Protein AF-R7KTR5-F1 (afdb_monomer)

Nearest PDB structures (foldseek):
  2hxp-assembly1_A  TM=5.987E-01  e=2.085E-04  Homo sapiens
  3rgq-assembly1_A  TM=5.514E-01  e=1.710E-03  Mus musculus
  3rgo-assembly1_A  TM=4.766E-01  e=1.266E-03  Mus musculus
  3s4o-assembly2_B  TM=4.557E-01  e=4.668E-02  Leishmania major
  5tsr-assembly1_C  TM=4.123E-01  e=3.254E-02  Homo sapiens

Radius of gyration: 14.79 Å; Cα contacts (8 Å, |Δi|>4): 265; chains: 1; bounding box: 33×28×39 Å

Mean predicted aligned error: 4.09 Å

pLDDT: mean 93.06, std 10.73, range [35.03, 98.69]

Secondary structure (DSSP, 8-state):
---EEEE-HHHHHHHHHTT-PPSSEEEEEEE-TTSPPP--TTT-S-EEEEE------SSHHHHHHHTTT-TTHHHHHHHHHHHHHTT-EEEEE-SSSSSHHHHHHHHHHHHHHS-HHHHHH-TT----HHHHHHHHHHHHHHHHHTTPPP----

Sequence (154 aa):
MNDIIIYSRKDAEKAIRSGNFPKNTSVISFYDPQTEHIKYEDICSDVYYCPYDDIDVWSEREYEKYSSTFDFADDLAQFIYDAYNSGRDIVCQCDYGQSRSAGCAAAIAEHFYKSGIEIFADFSRCPNKLIYHKVIDALNDFSHNNKIPDQRRV

Foldseek 3Di:
DAAEAFDAPVRQVVCVVVVNHDPQAAEEWEEALVDDTDDCVVPDPHYHYHNDDLDADDDPVSLVVCLVVRPCLLVVLVSLVVSVVSSGHYYQYYNQSAELSLLLSLLSCCQQPVCSVVSCPDPSHDYGVSNNVSNNVSNVVVCVVVVPPRPPDD

Solvent-accessible surface area (backbone atoms only — not comparable to full-atom values): 8463 Å² total; per-residue (Å²): 135,61,53,78,41,68,24,20,45,68,52,47,53,49,26,52,79,66,74,61,52,79,75,68,45,30,37,39,42,42,31,46,73,92,53,91,67,90,82,42,77,100,74,43,96,44,68,48,78,40,75,48,68,94,65,65,49,92,46,70,71,49,39,68,72,49,57,74,76,61,75,60,31,58,63,50,30,52,52,53,47,55,29,52,77,68,68,21,26,39,36,21,25,16,69,77,30,19,33,60,13,32,7,41,43,22,18,54,32,32,71,80,66,70,48,20,63,61,50,64,68,34,87,87,36,56,44,17,48,45,44,18,52,46,39,36,51,27,40,50,51,50,32,61,75,67,64,50,76,75,79,89,75,128

Structure (mmCIF, N/CA/C/O backbone):
data_AF-R7KTR5-F1
#
_entry.id   AF-R7KTR5-F1
#
loop_
_atom_site.group_PDB
_atom_site.id
_atom_site.type_symbol
_atom_site.label_atom_id
_atom_site.label_alt_id
_atom_site.label_comp_id
_atom_site.label_asym_id
_atom_site.label_entity_id
_atom_site.label_seq_id
_atom_site.pdbx_PDB_ins_code
_atom_site.Cartn_x
_atom_site.Cartn_y
_atom_site.Cartn_z
_atom_site.occupancy
_atom_site.B_iso_or_equiv
_atom_site.auth_seq_id
_atom_site.auth_comp_id
_atom_site.auth_asym_id
_atom_site.auth_atom_id
_atom_site.pdbx_PDB_model_num
ATOM 1 N N . MET A 1 1 ? -16.126 9.498 0.831 1.00 58.91 1 MET A N 1
ATOM 2 C CA . MET A 1 1 ? -14.756 9.619 0.308 1.00 58.91 1 MET A CA 1
ATOM 3 C C . MET A 1 1 ? -13.893 8.901 1.314 1.00 58.91 1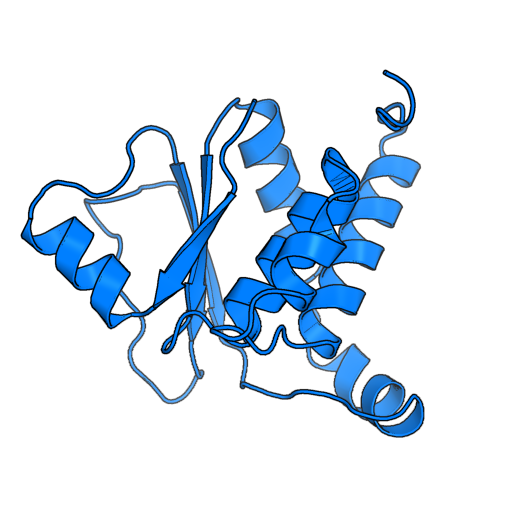 MET A C 1
ATOM 5 O O . MET A 1 1 ? -14.053 9.194 2.491 1.00 58.91 1 MET A O 1
ATOM 9 N N . ASN A 1 2 ? -13.151 7.889 0.882 1.00 80.88 2 ASN A N 1
ATOM 10 C CA . ASN A 1 2 ? -12.296 7.092 1.757 1.00 80.88 2 ASN A CA 1
ATOM 11 C C . ASN A 1 2 ? -10.954 7.814 1.868 1.00 80.88 2 ASN A C 1
ATOM 13 O O . ASN A 1 2 ? -10.370 8.138 0.826 1.00 80.88 2 ASN A O 1
ATOM 17 N N . ASP A 1 3 ? -10.472 8.052 3.083 1.00 91.31 3 ASP A N 1
ATOM 18 C CA . ASP A 1 3 ? -9.173 8.687 3.277 1.00 91.31 3 ASP A CA 1
ATOM 19 C C . ASP A 1 3 ? -8.043 7.684 3.009 1.00 91.31 3 ASP A C 1
ATOM 21 O O . ASP A 1 3 ? -8.112 6.513 3.392 1.00 91.31 3 ASP A O 1
ATOM 25 N N . ILE A 1 4 ? -6.979 8.150 2.348 1.00 96.81 4 ILE A N 1
ATOM 26 C CA . ILE A 1 4 ? -5.742 7.387 2.144 1.00 96.81 4 ILE A CA 1
ATOM 27 C C . ILE A 1 4 ? -4.686 7.967 3.078 1.00 96.81 4 ILE A C 1
ATOM 29 O O . ILE A 1 4 ? -4.223 9.095 2.901 1.00 96.81 4 ILE A O 1
ATOM 33 N N . ILE A 1 5 ? -4.303 7.192 4.088 1.00 97.44 5 ILE A N 1
ATOM 34 C CA . ILE A 1 5 ? -3.418 7.630 5.167 1.00 97.44 5 ILE A CA 1
ATOM 35 C C . ILE A 1 5 ? -2.073 6.929 5.010 1.00 97.44 5 ILE A C 1
ATOM 37 O O . ILE A 1 5 ? -2.012 5.710 4.889 1.00 97.44 5 ILE A O 1
ATOM 41 N N . ILE A 1 6 ? -0.978 7.685 5.052 1.00 98.38 6 ILE A N 1
ATOM 42 C CA . ILE A 1 6 ? 0.374 7.120 5.025 1.00 98.38 6 ILE A CA 1
ATOM 43 C C . ILE A 1 6 ? 0.964 7.181 6.430 1.00 98.38 6 ILE A C 1
ATOM 45 O O . ILE A 1 6 ? 1.064 8.261 7.013 1.00 98.38 6 ILE A O 1
ATOM 49 N N . TYR A 1 7 ? 1.397 6.034 6.952 1.00 97.94 7 TYR A N 1
ATOM 50 C CA . TYR A 1 7 ? 2.093 5.946 8.232 1.00 97.94 7 TYR A CA 1
ATOM 51 C C . TYR A 1 7 ? 3.514 5.404 8.101 1.00 97.94 7 TYR A C 1
ATOM 53 O O . TYR A 1 7 ? 3.793 4.447 7.374 1.00 97.94 7 TYR A O 1
ATOM 61 N N . SER A 1 8 ? 4.411 6.015 8.875 1.00 97.81 8 SER A N 1
ATOM 62 C CA . SER A 1 8 ? 5.640 5.368 9.320 1.00 97.81 8 SER A CA 1
ATOM 63 C C . SER A 1 8 ? 5.332 4.384 10.450 1.00 97.81 8 SER A C 1
ATOM 65 O O . SER A 1 8 ? 4.286 4.480 11.102 1.00 97.81 8 SER A O 1
ATOM 67 N N . ARG A 1 9 ? 6.266 3.479 10.761 1.00 97.12 9 ARG A N 1
ATOM 68 C CA . ARG A 1 9 ? 6.148 2.606 11.935 1.00 97.12 9 ARG A CA 1
ATOM 69 C C . ARG A 1 9 ? 5.990 3.430 13.204 1.00 97.12 9 ARG A C 1
ATOM 71 O O . ARG A 1 9 ? 5.100 3.179 14.012 1.00 97.12 9 ARG A O 1
ATOM 78 N N . LYS A 1 10 ? 6.810 4.472 13.336 1.00 97.38 10 LYS A N 1
ATOM 79 C CA . LYS A 1 10 ? 6.783 5.382 14.481 1.00 97.38 10 LYS A CA 1
ATOM 80 C C . LYS A 1 10 ? 5.424 6.070 14.639 1.00 97.38 10 LYS A C 1
ATOM 82 O O . LYS A 1 10 ? 4.941 6.190 15.766 1.00 97.38 10 LYS A O 1
ATOM 87 N N . ASP A 1 11 ? 4.818 6.519 13.541 1.00 97.62 11 ASP A N 1
ATOM 88 C CA . ASP A 1 11 ? 3.528 7.214 13.570 1.00 97.62 11 ASP A CA 1
ATOM 89 C C . ASP A 1 11 ? 2.375 6.256 13.857 1.00 97.62 11 ASP A C 1
ATOM 91 O O . ASP A 1 11 ? 1.540 6.569 14.706 1.00 97.62 11 ASP A O 1
ATOM 95 N N . ALA A 1 12 ? 2.376 5.068 13.245 1.00 97.38 12 ALA A N 1
ATOM 96 C CA . ALA A 1 12 ? 1.399 4.022 13.532 1.00 97.38 12 ALA A CA 1
ATOM 97 C C . ALA A 1 12 ? 1.445 3.613 15.011 1.00 97.38 12 ALA A C 1
ATOM 99 O O . ALA A 1 12 ? 0.432 3.680 15.704 1.00 97.38 12 ALA A O 1
ATOM 100 N N . GLU A 1 13 ? 2.624 3.286 15.545 1.00 96.94 13 GLU A N 1
ATOM 101 C CA . GLU A 1 13 ? 2.773 2.938 16.960 1.00 96.94 13 GLU A CA 1
ATOM 102 C C . GLU A 1 13 ? 2.369 4.084 17.892 1.00 96.94 13 GLU A C 1
ATOM 104 O O . GLU A 1 13 ? 1.794 3.860 18.958 1.00 96.94 13 GLU A O 1
ATOM 109 N N . LYS A 1 14 ? 2.688 5.331 17.528 1.00 97.38 14 LYS A N 1
ATOM 110 C CA . LYS A 1 14 ? 2.264 6.500 18.300 1.00 97.38 14 LYS A CA 1
ATOM 111 C C . LYS A 1 14 ? 0.742 6.613 18.300 1.00 97.38 14 LYS A C 1
ATOM 113 O O . LYS A 1 14 ? 0.176 6.819 19.373 1.00 97.38 14 LYS A O 1
ATOM 118 N N . ALA A 1 15 ? 0.090 6.467 17.150 1.00 96.44 15 ALA A N 1
ATOM 119 C CA . ALA A 1 15 ? -1.364 6.508 17.040 1.00 96.44 15 ALA A CA 1
ATOM 120 C C . ALA A 1 15 ? -2.019 5.397 17.876 1.00 96.44 15 ALA A C 1
ATOM 122 O O . ALA A 1 15 ? -2.926 5.689 18.656 1.00 96.44 15 ALA A O 1
ATOM 123 N N . ILE A 1 16 ? -1.484 4.172 17.813 1.00 95.44 16 ILE A N 1
ATOM 124 C CA . ILE A 1 16 ? -1.920 3.019 18.617 1.00 95.44 16 ILE A CA 1
ATOM 125 C C . ILE A 1 16 ? -1.779 3.306 20.115 1.00 95.44 16 ILE A C 1
ATOM 127 O O . ILE A 1 16 ? -2.769 3.278 20.843 1.00 95.44 16 ILE A O 1
ATOM 131 N N . ARG A 1 17 ? -0.572 3.659 20.582 1.00 95.81 17 ARG A N 1
ATOM 132 C CA . ARG A 1 17 ? -0.307 3.949 22.006 1.00 95.81 17 ARG A CA 1
ATOM 133 C C . ARG A 1 17 ? -1.162 5.092 22.550 1.00 95.81 17 ARG A C 1
ATOM 135 O O . ARG A 1 17 ? -1.470 5.111 23.736 1.00 95.81 17 ARG A O 1
ATOM 142 N N . SER A 1 18 ? -1.523 6.047 21.697 1.00 95.69 18 SER A N 1
ATOM 143 C CA . SER A 1 18 ? -2.336 7.205 22.079 1.00 95.69 18 SER A CA 1
ATOM 144 C C . SER A 1 18 ? -3.844 6.936 22.008 1.00 95.69 18 SER A C 1
ATOM 146 O O . SER A 1 18 ? -4.614 7.840 22.314 1.00 95.69 18 SER A O 1
ATOM 148 N N . GLY A 1 19 ? -4.279 5.746 21.570 1.00 93.88 19 GLY A N 1
ATOM 149 C CA . GLY A 1 19 ? -5.696 5.437 21.339 1.00 93.88 19 GLY A CA 1
ATOM 150 C C . GLY A 1 19 ? -6.329 6.229 20.187 1.00 93.88 19 GLY A C 1
ATOM 151 O O . GLY A 1 19 ? -7.550 6.322 20.107 1.00 93.88 19 GLY A O 1
ATOM 152 N N . ASN A 1 20 ? -5.504 6.802 19.305 1.00 94.69 20 ASN A N 1
ATOM 153 C CA . ASN A 1 20 ? -5.909 7.683 18.205 1.00 94.69 20 ASN A CA 1
ATOM 154 C C . ASN A 1 20 ? -5.731 7.021 16.833 1.00 94.69 20 ASN A C 1
ATOM 156 O O . ASN A 1 20 ? -5.679 7.716 15.819 1.00 94.69 20 ASN A O 1
ATOM 160 N N . PHE A 1 21 ? -5.573 5.696 16.790 1.00 95.19 21 PHE A N 1
ATOM 161 C CA . PHE A 1 21 ? -5.535 4.984 15.520 1.00 95.19 21 PHE A CA 1
ATOM 162 C C . PHE A 1 21 ? -6.882 5.159 14.789 1.00 95.19 21 PHE A C 1
ATOM 164 O O . PHE A 1 21 ? -7.926 5.087 15.450 1.00 95.19 21 PHE A O 1
ATOM 171 N N . PRO A 1 22 ? -6.881 5.424 13.467 1.00 93.44 22 PRO A N 1
ATOM 172 C CA . PRO A 1 22 ? -8.104 5.609 12.694 1.00 93.44 22 PRO A CA 1
ATOM 173 C C . PRO A 1 22 ? -9.101 4.461 12.894 1.00 93.44 22 PRO A C 1
ATOM 175 O O . PRO A 1 22 ? -8.734 3.285 12.927 1.00 93.44 22 PRO A O 1
ATOM 178 N N . LYS A 1 23 ? -10.375 4.818 13.075 1.00 91.50 23 LYS A N 1
ATOM 179 C CA . LYS A 1 23 ? -11.480 3.855 13.169 1.00 91.50 23 LYS A CA 1
ATOM 180 C C . LYS A 1 23 ? -12.031 3.595 11.774 1.00 91.50 23 LYS A C 1
ATOM 182 O O . LYS A 1 23 ? -11.963 4.471 10.927 1.00 91.50 23 LYS A O 1
ATOM 187 N N . ASN A 1 24 ? -12.678 2.444 11.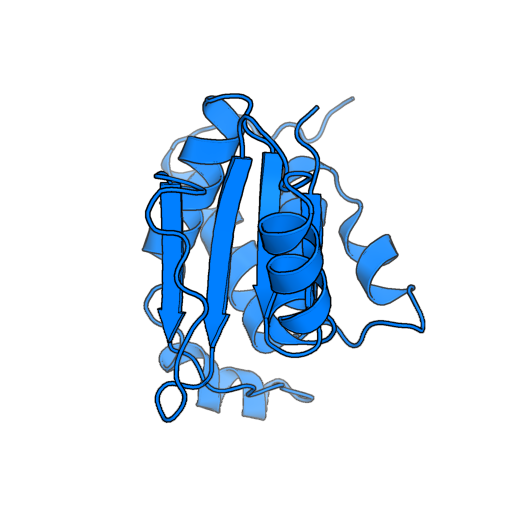583 1.00 93.62 24 ASN A N 1
ATOM 188 C CA . ASN A 1 24 ? -13.265 2.065 10.292 1.00 93.62 24 ASN A CA 1
ATOM 189 C C . ASN A 1 24 ? -12.227 2.078 9.154 1.00 93.62 24 ASN A C 1
ATOM 191 O O . ASN A 1 24 ? -12.433 2.658 8.093 1.00 93.62 24 ASN A O 1
ATOM 195 N N . THR A 1 25 ? -11.088 1.441 9.406 1.00 95.69 25 THR A N 1
ATOM 196 C CA . THR A 1 25 ? -9.922 1.476 8.523 1.00 95.69 25 THR A CA 1
ATOM 197 C C . THR A 1 25 ? -9.494 0.065 8.152 1.00 95.69 25 THR A C 1
ATOM 199 O O . THR A 1 25 ? -9.707 -0.865 8.931 1.00 95.69 25 THR A O 1
ATOM 202 N N . SER A 1 26 ? -8.915 -0.081 6.969 1.00 98.06 26 SER A N 1
ATOM 203 C CA . SER A 1 26 ? -8.183 -1.259 6.508 1.00 98.06 26 SER A CA 1
ATOM 204 C C . SER A 1 26 ? -6.701 -0.895 6.410 1.00 98.06 26 SER A C 1
ATOM 206 O O . SER A 1 26 ? -6.355 0.211 5.988 1.00 98.06 26 SER A O 1
ATOM 208 N N . VAL A 1 27 ? -5.811 -1.785 6.840 1.00 98.50 27 VAL A N 1
ATOM 209 C CA . VAL A 1 27 ? -4.371 -1.499 6.926 1.00 98.50 27 VAL A CA 1
ATOM 210 C C . VAL A 1 27 ? -3.609 -2.342 5.916 1.00 98.50 27 VAL A C 1
ATOM 212 O O . VAL A 1 27 ? -3.762 -3.553 5.887 1.00 98.50 27 VAL A O 1
ATOM 215 N N . ILE A 1 28 ? -2.735 -1.715 5.141 1.00 98.62 28 ILE A N 1
ATOM 216 C CA . ILE A 1 28 ? -1.732 -2.374 4.305 1.00 98.62 28 ILE A CA 1
ATOM 217 C C . ILE A 1 28 ? -0.383 -2.143 4.987 1.00 98.62 28 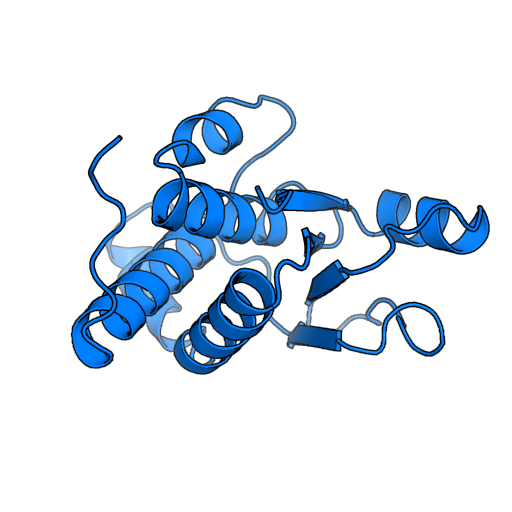ILE A C 1
ATOM 219 O O . ILE A 1 28 ? 0.117 -1.016 5.009 1.00 98.62 28 ILE A O 1
ATOM 223 N N . SER A 1 29 ? 0.187 -3.186 5.588 1.00 98.12 29 SER A N 1
ATOM 224 C CA . SER A 1 29 ? 1.400 -3.103 6.409 1.00 98.12 29 SER A CA 1
ATOM 225 C C . SER A 1 29 ? 2.591 -3.717 5.681 1.00 98.12 29 SER A C 1
ATOM 227 O O . SER A 1 29 ? 2.757 -4.934 5.646 1.00 98.12 29 SER A O 1
ATOM 229 N N . PHE A 1 30 ? 3.433 -2.865 5.099 1.00 98.19 30 PHE A N 1
ATOM 230 C CA . PHE A 1 30 ? 4.715 -3.254 4.519 1.00 98.19 30 PHE A CA 1
ATOM 231 C C . PHE A 1 30 ? 5.797 -3.347 5.592 1.00 98.19 30 PHE A C 1
ATOM 233 O O . PHE A 1 30 ? 5.956 -2.439 6.413 1.00 98.19 30 PHE A O 1
ATOM 240 N N . TYR A 1 31 ? 6.588 -4.413 5.535 1.00 96.62 31 TYR A N 1
ATOM 241 C CA . TYR A 1 31 ? 7.744 -4.618 6.402 1.00 96.62 31 TYR A CA 1
ATOM 242 C C . TYR A 1 31 ? 8.802 -5.462 5.698 1.00 96.62 31 TYR A C 1
ATOM 244 O O . TYR A 1 31 ? 8.494 -6.257 4.808 1.00 96.62 31 TYR A O 1
ATOM 252 N N . ASP A 1 32 ? 10.055 -5.301 6.120 1.00 94.75 32 ASP A N 1
ATOM 253 C CA . ASP A 1 32 ? 11.134 -6.161 5.643 1.00 94.75 32 ASP A CA 1
ATOM 254 C C . ASP A 1 32 ? 10.946 -7.570 6.230 1.00 94.75 32 ASP A C 1
ATOM 256 O O . ASP A 1 32 ? 10.844 -7.686 7.458 1.00 94.75 32 ASP A O 1
ATOM 260 N N . PRO A 1 33 ? 10.948 -8.649 5.419 1.00 92.44 33 PRO A N 1
ATOM 261 C CA . PRO A 1 33 ? 10.700 -10.021 5.882 1.00 92.44 33 PRO A CA 1
ATOM 262 C C . PRO A 1 33 ? 11.616 -10.496 7.018 1.00 92.44 33 PRO A C 1
ATOM 264 O O . PRO A 1 33 ? 11.274 -11.418 7.753 1.00 92.44 33 PRO A O 1
ATOM 267 N N . GLN A 1 34 ? 12.791 -9.877 7.159 1.00 91.00 34 GLN A N 1
ATOM 268 C CA . GLN A 1 34 ? 13.781 -10.192 8.194 1.00 91.00 34 GLN A CA 1
ATOM 269 C C . GLN A 1 34 ? 13.540 -9.450 9.519 1.00 91.00 34 GLN A C 1
ATOM 271 O O . GLN A 1 34 ? 14.282 -9.652 10.481 1.00 91.00 34 GLN A O 1
ATOM 276 N N . THR A 1 35 ? 12.535 -8.577 9.579 1.00 89.00 35 THR A N 1
ATOM 277 C CA . THR A 1 35 ? 12.249 -7.712 10.728 1.00 89.00 35 THR A CA 1
ATOM 278 C C . THR A 1 35 ? 10.884 -8.020 11.335 1.00 89.00 35 THR A C 1
ATOM 280 O O . THR A 1 35 ? 9.991 -8.555 10.678 1.00 89.00 35 THR A O 1
ATOM 283 N N . GLU A 1 36 ? 10.704 -7.675 12.611 1.00 90.88 36 GLU A N 1
ATOM 284 C CA . GLU A 1 36 ? 9.385 -7.739 13.241 1.00 90.88 36 GLU A CA 1
ATOM 285 C C . GLU A 1 36 ? 8.473 -6.655 12.650 1.00 90.88 36 GLU A C 1
ATOM 287 O O . GLU A 1 36 ? 8.871 -5.490 12.554 1.00 90.88 36 GLU A O 1
ATOM 292 N N . HIS A 1 37 ? 7.253 -7.037 12.273 1.00 92.56 37 HIS A N 1
ATOM 293 C CA . HIS A 1 37 ? 6.213 -6.133 11.785 1.00 92.56 37 HIS A CA 1
ATOM 294 C C . HIS A 1 37 ? 5.373 -5.560 12.928 1.00 92.56 37 HIS A C 1
ATOM 296 O O . HIS A 1 37 ? 5.386 -6.058 14.054 1.00 92.56 37 HIS A O 1
ATOM 302 N N . ILE A 1 38 ? 4.605 -4.511 12.630 1.00 94.62 38 ILE A N 1
ATOM 303 C CA . ILE A 1 38 ? 3.659 -3.955 13.597 1.00 94.62 38 ILE A CA 1
ATOM 304 C C . ILE A 1 38 ? 2.490 -4.914 13.768 1.00 94.62 38 ILE A C 1
ATOM 306 O O . ILE A 1 38 ? 1.804 -5.287 12.816 1.00 94.62 38 ILE A O 1
ATOM 310 N N . LYS A 1 39 ? 2.253 -5.260 15.022 1.00 93.62 39 LYS A N 1
ATOM 311 C CA . LYS A 1 39 ? 1.119 -6.051 15.464 1.00 93.62 39 LYS A CA 1
ATOM 312 C C . LYS A 1 39 ? -0.104 -5.150 15.605 1.00 93.62 39 LYS A C 1
ATOM 314 O O . LYS A 1 39 ? -0.101 -4.216 16.408 1.00 93.62 39 LYS A O 1
ATOM 319 N N . TYR A 1 40 ? -1.093 -5.378 14.747 1.00 93.88 40 TYR A N 1
ATOM 320 C CA . TYR A 1 40 ? -2.362 -4.644 14.709 1.00 93.88 40 TYR A CA 1
ATOM 321 C C . TYR A 1 40 ? -3.500 -5.423 15.383 1.00 93.88 40 TYR A C 1
ATOM 323 O O . TYR A 1 40 ? -4.644 -4.967 15.381 1.00 93.88 40 TYR A O 1
ATOM 331 N N . GLU A 1 41 ? -3.196 -6.577 15.977 1.00 87.38 41 GLU A N 1
ATOM 332 C CA . GLU A 1 41 ? -4.104 -7.371 16.795 1.00 87.38 41 GLU A CA 1
ATOM 333 C C . GLU A 1 41 ? -4.755 -6.483 17.863 1.00 87.38 41 GLU A C 1
ATOM 335 O O . GLU A 1 41 ? -4.112 -5.614 18.450 1.00 87.38 41 GLU A O 1
ATOM 340 N N . ASP A 1 42 ? -6.060 -6.656 18.063 1.00 87.38 42 ASP A N 1
ATOM 341 C CA . ASP A 1 42 ? -6.911 -5.834 18.938 1.00 87.38 42 ASP A CA 1
ATOM 342 C C . ASP A 1 42 ? -7.028 -4.336 18.564 1.00 87.38 42 ASP A C 1
ATOM 344 O O . ASP A 1 42 ? -7.827 -3.616 19.166 1.00 87.38 42 ASP A O 1
ATOM 348 N N . ILE A 1 43 ? -6.300 -3.858 17.545 1.00 92.50 43 ILE A N 1
ATOM 349 C CA . ILE A 1 43 ? -6.375 -2.483 17.021 1.00 92.50 43 ILE A CA 1
ATOM 350 C C . ILE A 1 43 ? -7.234 -2.425 15.757 1.00 92.50 43 ILE A C 1
ATOM 352 O O . ILE A 1 43 ? -8.148 -1.606 15.653 1.00 92.50 43 ILE A O 1
ATOM 356 N N . CYS A 1 44 ? -6.922 -3.277 14.781 1.00 92.31 44 CYS A N 1
ATOM 357 C CA . CYS A 1 44 ? -7.596 -3.358 13.495 1.00 92.31 44 CYS A CA 1
ATOM 358 C C . CYS A 1 44 ? -7.688 -4.824 13.076 1.00 92.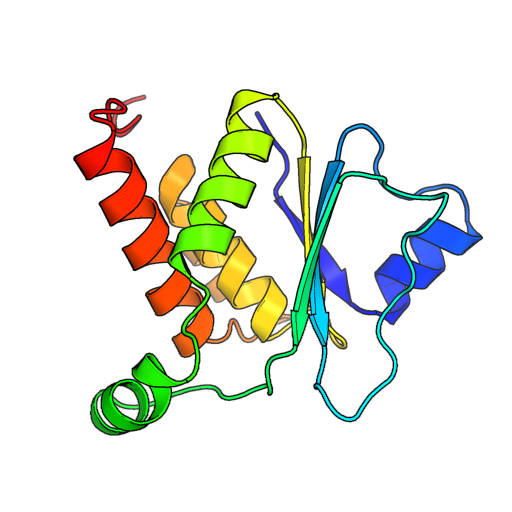31 44 CYS A C 1
ATOM 360 O O . CYS A 1 44 ? -6.674 -5.504 12.963 1.00 92.31 44 CYS A O 1
ATOM 362 N N . SER A 1 45 ? -8.900 -5.312 12.819 1.00 89.69 45 SER A N 1
ATOM 363 C CA . SER A 1 45 ? -9.120 -6.689 12.362 1.00 89.69 45 SER A CA 1
ATOM 364 C C . SER A 1 45 ? -8.937 -6.877 10.854 1.00 89.69 45 SER A C 1
ATOM 366 O O . SER A 1 45 ? -9.032 -8.001 10.377 1.00 89.69 45 SER A O 1
ATOM 368 N N . ASP A 1 46 ? -8.721 -5.793 10.106 1.00 96.19 46 ASP A N 1
ATOM 369 C CA . ASP A 1 46 ? -8.638 -5.804 8.645 1.00 96.19 46 ASP A CA 1
ATOM 370 C C . ASP A 1 46 ? -7.271 -5.290 8.200 1.00 96.19 46 ASP A C 1
ATOM 372 O O . ASP A 1 46 ? -7.042 -4.083 8.065 1.00 96.19 46 ASP A O 1
ATOM 376 N N . VAL A 1 47 ? -6.329 -6.223 8.089 1.00 97.69 47 VAL A N 1
ATOM 377 C CA . VAL A 1 47 ? -4.911 -5.938 7.874 1.00 97.69 47 VAL A CA 1
ATOM 378 C C . VAL A 1 47 ? -4.371 -6.881 6.811 1.00 97.69 47 VAL A C 1
ATOM 380 O O . VAL A 1 47 ? -4.452 -8.099 6.954 1.00 97.69 47 VAL A O 1
ATOM 383 N N . TYR A 1 48 ? -3.777 -6.308 5.774 1.00 98.00 48 TYR A N 1
ATOM 384 C CA . TYR A 1 48 ? -3.017 -7.009 4.758 1.00 98.00 48 TYR A CA 1
ATOM 385 C C . TYR A 1 48 ? -1.525 -6.803 5.022 1.00 98.00 48 TYR A C 1
ATOM 387 O O . TYR A 1 48 ? -1.004 -5.687 4.939 1.00 98.00 48 TYR A O 1
ATOM 395 N N . TYR A 1 49 ? -0.835 -7.882 5.375 1.00 97.38 49 TYR A N 1
ATOM 396 C CA . TYR A 1 49 ? 0.595 -7.878 5.659 1.00 97.38 49 TYR A CA 1
ATOM 397 C C . TYR A 1 49 ? 1.396 -8.116 4.375 1.00 97.38 49 TYR A C 1
ATOM 399 O O . TYR A 1 49 ? 1.237 -9.143 3.723 1.00 97.38 49 TYR A O 1
ATOM 407 N N . CYS A 1 50 ? 2.285 -7.180 4.044 1.00 96.81 50 CYS A N 1
ATOM 408 C CA . CYS A 1 50 ? 3.146 -7.208 2.863 1.00 96.81 50 CYS A CA 1
ATOM 409 C C . CYS A 1 50 ? 4.618 -7.431 3.278 1.00 96.81 50 CYS A C 1
ATOM 411 O O . CYS A 1 50 ? 5.349 -6.446 3.449 1.00 96.81 50 CYS A O 1
ATOM 413 N N . PRO A 1 51 ? 5.083 -8.685 3.446 1.00 95.62 51 PRO A N 1
ATOM 414 C CA . PRO A 1 51 ? 6.495 -8.986 3.678 1.00 95.62 51 PRO A CA 1
ATOM 415 C C . PRO A 1 51 ? 7.294 -8.753 2.390 1.00 95.62 51 PRO A C 1
ATOM 417 O O . PRO A 1 51 ? 7.442 -9.658 1.571 1.00 95.62 51 PRO A O 1
ATOM 420 N N . TYR A 1 52 ? 7.811 -7.543 2.192 1.00 95.81 52 TYR A N 1
ATOM 421 C CA . TYR A 1 52 ? 8.517 -7.193 0.962 1.00 95.81 52 TYR A CA 1
ATOM 422 C C . TYR A 1 52 ? 9.630 -6.187 1.208 1.00 95.81 52 TYR A C 1
ATOM 424 O O . TYR A 1 52 ? 9.396 -5.133 1.805 1.00 95.81 52 TYR A O 1
ATOM 432 N N . ASP A 1 53 ? 10.823 -6.512 0.712 1.00 94.06 53 ASP A N 1
ATOM 433 C CA . ASP A 1 53 ? 12.005 -5.658 0.804 1.00 94.06 53 ASP A CA 1
ATOM 434 C C . ASP A 1 53 ? 11.753 -4.292 0.145 1.00 94.06 53 ASP A C 1
ATOM 436 O O . ASP A 1 53 ? 11.011 -4.170 -0.833 1.00 94.06 53 ASP A O 1
ATOM 440 N N . ASP A 1 54 ? 12.391 -3.240 0.662 1.00 93.62 54 ASP A N 1
ATOM 441 C CA . ASP A 1 5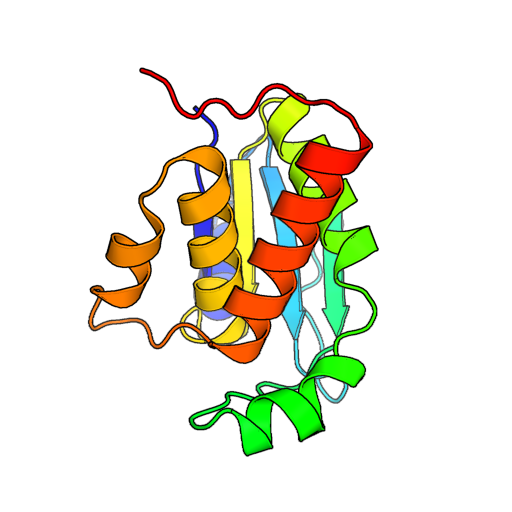4 ? 12.314 -1.891 0.085 1.00 93.62 54 ASP A CA 1
ATOM 442 C C . ASP A 1 54 ? 13.129 -1.759 -1.215 1.00 93.62 54 ASP A C 1
ATOM 444 O O . ASP A 1 54 ? 14.155 -1.081 -1.285 1.00 93.62 54 ASP A O 1
ATOM 448 N N . ILE A 1 55 ? 12.689 -2.468 -2.254 1.00 93.94 55 ILE A N 1
ATOM 449 C CA . ILE A 1 55 ? 13.304 -2.470 -3.580 1.00 93.94 55 ILE A CA 1
ATOM 450 C C . ILE A 1 55 ? 12.609 -1.408 -4.426 1.00 93.94 55 ILE A C 1
ATOM 452 O O . ILE A 1 55 ? 11.452 -1.577 -4.810 1.00 93.94 55 ILE A O 1
ATOM 456 N N . ASP A 1 56 ? 13.308 -0.314 -4.714 1.00 94.25 56 ASP A N 1
ATOM 457 C CA . ASP A 1 56 ? 12.864 0.707 -5.668 1.00 94.25 56 ASP A CA 1
ATOM 458 C C . ASP A 1 56 ? 13.572 0.541 -7.022 1.00 94.25 56 ASP A C 1
ATOM 460 O O . ASP A 1 56 ? 14.621 -0.100 -7.121 1.00 94.25 56 ASP A O 1
ATOM 464 N N . VAL A 1 57 ? 12.993 1.116 -8.075 1.00 95.31 57 VAL A N 1
ATOM 465 C CA . VAL A 1 57 ? 13.482 0.990 -9.454 1.00 95.31 57 VAL A CA 1
ATOM 466 C C . VAL A 1 57 ? 13.619 2.356 -10.121 1.00 95.31 57 VAL A C 1
ATOM 468 O O . VAL A 1 57 ? 12.784 3.247 -9.960 1.00 95.31 57 VAL A O 1
ATOM 471 N N . TRP A 1 58 ? 14.680 2.530 -10.908 1.00 93.44 58 TRP A N 1
ATOM 472 C CA . TRP A 1 58 ? 15.019 3.796 -11.572 1.00 93.44 58 TRP A CA 1
ATOM 473 C C . TRP A 1 58 ? 15.142 3.657 -13.089 1.00 93.44 58 TRP A C 1
ATOM 475 O O . TRP A 1 58 ? 15.391 4.640 -13.786 1.00 93.44 58 TRP A O 1
ATOM 485 N N . SER A 1 59 ? 14.937 2.448 -13.608 1.00 94.44 59 SER A N 1
ATOM 486 C CA . SER A 1 59 ? 14.950 2.134 -15.032 1.00 94.44 59 SER A CA 1
ATOM 487 C C . SER A 1 59 ? 13.985 0.995 -15.357 1.00 94.44 59 SER A C 1
ATOM 489 O O . SER A 1 59 ? 13.692 0.155 -14.505 1.00 94.44 59 SER A O 1
ATOM 491 N N . GLU A 1 60 ? 13.541 0.921 -16.612 1.00 92.19 60 GLU A N 1
ATOM 492 C CA . GLU A 1 60 ? 12.705 -0.183 -17.110 1.00 92.19 60 GLU A CA 1
ATOM 493 C C . GLU A 1 60 ? 13.376 -1.545 -16.898 1.00 92.19 60 GLU A C 1
ATOM 495 O O . GLU A 1 60 ? 12.741 -2.490 -16.448 1.00 92.19 60 GLU A O 1
ATOM 500 N N . ARG A 1 61 ? 14.695 -1.630 -17.112 1.00 94.69 61 ARG A N 1
ATOM 501 C CA . ARG A 1 61 ? 15.463 -2.864 -16.895 1.00 94.69 61 ARG A CA 1
ATOM 502 C C . ARG A 1 61 ? 15.404 -3.352 -15.444 1.00 94.69 61 ARG A C 1
ATOM 504 O O . ARG A 1 61 ? 15.378 -4.555 -15.196 1.00 94.69 61 ARG A O 1
ATOM 511 N N . GLU A 1 62 ? 15.451 -2.440 -14.475 1.00 95.31 62 GLU A N 1
ATOM 512 C CA . GLU A 1 62 ? 15.299 -2.802 -13.062 1.00 95.31 62 GLU A CA 1
ATOM 513 C C . GLU A 1 62 ? 13.868 -3.229 -12.756 1.00 95.31 62 GLU A C 1
ATOM 515 O O . GLU A 1 62 ? 13.672 -4.223 -12.059 1.00 95.31 62 GLU A O 1
ATOM 520 N N . TYR A 1 63 ? 12.880 -2.530 -13.320 1.00 94.12 63 TYR A N 1
ATOM 521 C CA . TYR A 1 63 ? 11.482 -2.926 -13.203 1.00 94.12 63 TYR A CA 1
ATOM 522 C C . TYR A 1 63 ? 11.258 -4.344 -13.742 1.00 94.12 63 TYR A C 1
ATOM 524 O O . TYR A 1 63 ? 10.749 -5.189 -13.017 1.00 94.12 63 TYR A O 1
ATOM 532 N N . GLU A 1 64 ? 11.726 -4.668 -14.948 1.00 91.94 64 GLU A N 1
ATOM 533 C CA . GLU A 1 64 ? 11.633 -6.021 -15.514 1.00 91.94 64 GLU A CA 1
ATOM 534 C C . GLU A 1 64 ? 12.273 -7.075 -14.602 1.00 91.94 64 GLU A C 1
ATOM 536 O O . GLU A 1 64 ? 11.705 -8.146 -14.392 1.00 91.94 64 GLU A O 1
ATOM 541 N N . LYS A 1 65 ? 13.428 -6.756 -14.006 1.00 94.38 65 LYS A N 1
ATOM 542 C CA . LYS A 1 65 ? 14.158 -7.664 -13.115 1.00 94.38 65 LYS A CA 1
ATOM 543 C C . LYS A 1 65 ? 13.401 -7.976 -11.818 1.00 94.38 65 LYS A C 1
ATOM 545 O O . LYS A 1 65 ? 13.485 -9.109 -11.349 1.00 94.38 65 LYS A O 1
ATOM 550 N N . TYR A 1 66 ? 12.734 -6.987 -11.222 1.00 93.56 66 TYR A N 1
ATOM 551 C CA . TYR A 1 66 ? 12.113 -7.113 -9.894 1.00 93.56 66 TYR A CA 1
ATOM 552 C C . TYR A 1 66 ? 10.578 -7.208 -9.930 1.00 93.56 66 TYR A C 1
ATOM 554 O O . TYR A 1 66 ? 9.955 -7.547 -8.933 1.00 93.56 66 TYR A O 1
ATOM 562 N N . SER A 1 67 ? 9.927 -6.953 -11.065 1.00 89.75 67 SER A N 1
ATOM 563 C CA . SER A 1 67 ? 8.456 -6.969 -11.181 1.00 89.75 67 SER A CA 1
ATOM 564 C C . SER A 1 67 ? 7.813 -8.307 -10.806 1.00 89.75 67 SER A C 1
ATOM 566 O O . SER A 1 67 ? 6.677 -8.329 -10.326 1.00 89.75 67 SER A O 1
ATOM 568 N N . SER A 1 68 ? 8.531 -9.412 -11.014 1.00 90.56 68 SER A N 1
ATOM 569 C CA . SER A 1 68 ? 8.074 -10.766 -10.701 1.00 90.56 68 SER A CA 1
ATOM 570 C C . SER A 1 68 ? 8.222 -11.139 -9.228 1.00 90.56 68 SER A C 1
ATOM 572 O O . SER A 1 68 ? 7.628 -12.127 -8.811 1.00 90.56 68 SER A O 1
ATOM 574 N N . THR A 1 69 ? 8.984 -10.377 -8.432 1.00 92.38 69 THR A N 1
ATOM 575 C CA . THR A 1 69 ? 9.162 -10.669 -7.000 1.00 92.38 69 THR A CA 1
ATOM 576 C C . THR A 1 69 ? 8.018 -10.134 -6.145 1.00 92.38 69 THR A C 1
ATOM 578 O O . THR A 1 69 ? 7.868 -10.562 -5.007 1.00 92.38 69 THR A O 1
ATOM 581 N N . PHE A 1 70 ? 7.211 -9.215 -6.680 1.00 93.94 70 PHE A N 1
ATOM 582 C CA . PHE A 1 70 ? 5.998 -8.701 -6.044 1.00 93.94 70 PHE A CA 1
ATOM 583 C C . PHE A 1 70 ? 4.768 -9.427 -6.616 1.00 93.94 70 PHE A C 1
ATOM 585 O O . PHE A 1 70 ? 4.058 -8.903 -7.481 1.00 93.94 70 PHE A O 1
ATOM 592 N N . ASP A 1 71 ? 4.579 -10.677 -6.200 1.00 92.25 71 ASP A N 1
ATOM 593 C CA . ASP A 1 71 ? 3.619 -11.635 -6.770 1.00 92.25 71 ASP A CA 1
ATOM 594 C C . ASP A 1 71 ? 2.217 -11.589 -6.140 1.00 92.25 71 ASP A C 1
ATOM 596 O O . ASP A 1 71 ? 1.275 -12.133 -6.705 1.00 92.25 71 ASP A O 1
ATOM 600 N N . PHE A 1 72 ? 2.047 -10.873 -5.031 1.00 93.81 72 PHE A N 1
ATOM 601 C CA . PHE A 1 72 ? 0.775 -10.731 -4.313 1.00 93.81 72 PHE A CA 1
ATOM 602 C C . PHE A 1 72 ? -0.008 -9.450 -4.673 1.00 93.81 72 PHE A C 1
ATOM 604 O O . PHE A 1 72 ? -0.905 -9.026 -3.944 1.00 93.81 72 PHE A O 1
ATOM 611 N N . ALA A 1 73 ? 0.324 -8.807 -5.799 1.00 96.38 73 ALA A N 1
ATOM 612 C CA . ALA A 1 73 ? -0.321 -7.565 -6.237 1.00 96.38 73 ALA A CA 1
ATOM 613 C C . ALA A 1 73 ? -1.836 -7.720 -6.467 1.00 96.38 73 ALA A C 1
ATOM 615 O O . ALA A 1 73 ? -2.597 -6.824 -6.107 1.00 96.38 73 ALA A O 1
ATOM 616 N N . ASP A 1 74 ? -2.266 -8.856 -7.020 1.00 96.44 74 ASP A N 1
ATOM 617 C CA . ASP A 1 74 ? -3.677 -9.127 -7.323 1.00 96.44 74 ASP A CA 1
ATOM 618 C C . ASP A 1 74 ? -4.505 -9.295 -6.039 1.00 96.44 74 ASP A C 1
ATOM 620 O O . ASP A 1 74 ? -5.579 -8.704 -5.901 1.00 96.44 74 ASP A O 1
ATOM 624 N N . ASP A 1 75 ? -3.969 -10.028 -5.059 1.00 97.50 75 ASP A N 1
ATOM 625 C CA . ASP A 1 75 ? -4.585 -10.192 -3.737 1.00 97.50 75 ASP A CA 1
ATOM 626 C C . ASP A 1 75 ? -4.674 -8.849 -2.998 1.00 97.50 75 ASP A C 1
ATOM 628 O O . ASP A 1 75 ? -5.688 -8.534 -2.369 1.00 97.50 75 ASP A O 1
ATOM 632 N N . LEU A 1 76 ? -3.628 -8.022 -3.106 1.00 98.31 76 LEU A N 1
ATOM 633 C CA . LEU A 1 76 ? -3.627 -6.672 -2.552 1.00 98.31 76 LEU A CA 1
ATOM 634 C C . LEU A 1 76 ? -4.672 -5.775 -3.239 1.00 98.31 76 LEU A C 1
ATOM 636 O O . LEU A 1 76 ? -5.349 -5.003 -2.561 1.00 98.31 76 LEU A O 1
ATOM 640 N N . ALA A 1 77 ? -4.845 -5.8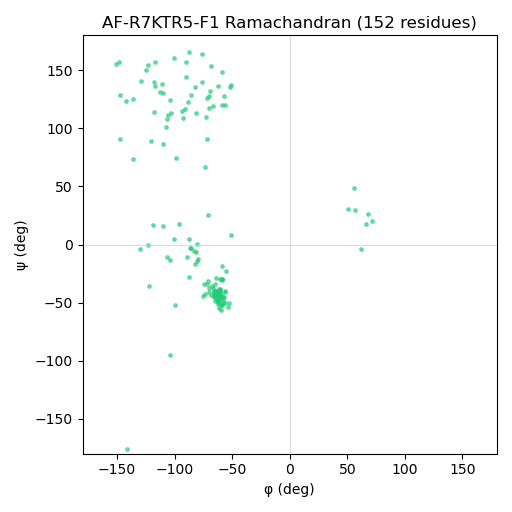81 -4.560 1.00 98.25 77 ALA A N 1
ATOM 641 C CA . ALA A 1 77 ? -5.871 -5.138 -5.288 1.00 98.25 77 ALA A CA 1
ATOM 642 C C . ALA A 1 77 ? -7.286 -5.527 -4.832 1.00 98.25 77 ALA A C 1
ATOM 644 O O . ALA A 1 77 ? -8.099 -4.641 -4.566 1.00 98.25 77 ALA A O 1
ATOM 645 N N . GLN A 1 78 ? -7.562 -6.825 -4.663 1.00 97.69 78 GLN A N 1
ATOM 646 C CA . GLN A 1 78 ? -8.827 -7.306 -4.100 1.00 97.69 78 GLN A CA 1
ATOM 647 C C . GLN A 1 78 ? -9.069 -6.721 -2.698 1.00 97.69 78 GLN A C 1
ATOM 649 O O . GLN A 1 78 ? -10.132 -6.151 -2.450 1.00 97.69 78 GLN A O 1
ATOM 654 N N . PHE A 1 79 ? -8.065 -6.767 -1.814 1.00 98.31 79 PHE A N 1
ATOM 655 C CA . PHE A 1 79 ? -8.153 -6.184 -0.470 1.00 98.31 79 PHE A CA 1
ATOM 656 C C . PHE A 1 79 ? -8.465 -4.677 -0.496 1.00 98.31 79 PHE A C 1
ATOM 658 O O . PHE A 1 79 ? -9.335 -4.201 0.236 1.00 98.31 79 PHE A O 1
ATOM 665 N N . ILE A 1 80 ? -7.790 -3.917 -1.365 1.00 98.31 80 ILE A N 1
ATOM 666 C CA . ILE A 1 80 ? -8.026 -2.476 -1.545 1.00 98.31 80 ILE A CA 1
ATOM 667 C C . ILE A 1 80 ? -9.465 -2.212 -2.003 1.00 98.31 80 ILE A C 1
ATOM 669 O O . ILE A 1 80 ? -10.118 -1.302 -1.488 1.00 98.31 80 ILE A O 1
ATOM 673 N N . TYR A 1 81 ? -9.975 -3.000 -2.950 1.00 97.19 81 TYR A N 1
ATOM 674 C CA . TYR A 1 81 ? -11.349 -2.868 -3.424 1.00 97.19 81 TYR A CA 1
ATOM 675 C C . TYR A 1 81 ? -12.378 -3.205 -2.350 1.00 97.19 81 TYR A C 1
ATOM 677 O O . TYR A 1 81 ? -13.372 -2.489 -2.225 1.00 97.19 81 TYR A O 1
ATOM 685 N N . ASP A 1 82 ? -12.148 -4.245 -1.552 1.00 95.94 82 ASP A N 1
ATOM 686 C CA . ASP A 1 82 ? -13.039 -4.609 -0.448 1.00 95.94 82 ASP A CA 1
ATOM 687 C C . ASP A 1 82 ? -13.101 -3.498 0.607 1.00 95.94 82 ASP A C 1
ATOM 689 O O . ASP A 1 82 ? -14.193 -3.123 1.052 1.00 95.94 82 ASP A O 1
ATOM 693 N N . ALA A 1 83 ? -11.954 -2.899 0.941 1.00 96.62 83 ALA A N 1
ATOM 694 C CA . ALA A 1 83 ? -11.873 -1.739 1.824 1.00 96.62 83 ALA A CA 1
ATOM 695 C C . ALA A 1 83 ? -12.625 -0.527 1.246 1.00 96.62 83 ALA A C 1
ATOM 697 O O . ALA A 1 83 ? -13.470 0.072 1.922 1.00 96.62 83 ALA A O 1
ATOM 698 N N . TYR A 1 84 ? -12.364 -0.200 -0.024 1.00 95.44 84 TYR A N 1
ATOM 699 C CA . TYR A 1 84 ? -12.987 0.922 -0.721 1.00 95.44 84 TYR A CA 1
ATOM 700 C C . TYR A 1 84 ? -14.514 0.774 -0.787 1.00 95.44 84 TYR A C 1
ATOM 702 O O . TYR A 1 84 ? -15.244 1.664 -0.343 1.00 95.44 84 TYR A O 1
ATOM 710 N N . ASN A 1 85 ? -15.001 -0.380 -1.254 1.00 93.88 85 ASN A N 1
ATOM 711 C CA . ASN A 1 85 ? -16.428 -0.692 -1.389 1.00 93.88 85 ASN A CA 1
ATOM 712 C C . ASN A 1 85 ? -17.155 -0.733 -0.038 1.00 93.88 85 ASN A C 1
ATOM 714 O O . ASN A 1 85 ? -18.344 -0.424 0.033 1.00 93.88 85 ASN A O 1
ATOM 718 N N . SER A 1 86 ? -16.443 -1.075 1.037 1.00 93.62 86 SER A N 1
ATOM 719 C CA . SER A 1 86 ? -16.968 -1.049 2.407 1.00 93.62 86 SER A CA 1
ATOM 720 C C . SER A 1 86 ? -16.961 0.351 3.035 1.00 93.62 86 SER A C 1
ATOM 722 O O . SER A 1 86 ? -17.367 0.505 4.186 1.00 93.62 86 SER A O 1
ATOM 724 N N . GLY A 1 87 ? -16.501 1.382 2.315 1.00 94.12 87 GLY A N 1
ATOM 725 C CA . GLY A 1 87 ? -16.428 2.749 2.833 1.00 94.12 87 GLY A CA 1
ATOM 726 C C . GLY A 1 87 ? -15.389 2.925 3.946 1.00 94.12 87 GLY A C 1
ATOM 727 O O . GLY A 1 87 ? -15.574 3.784 4.808 1.00 94.12 87 GLY A O 1
ATOM 728 N N . ARG A 1 88 ? -14.344 2.086 3.977 1.00 95.50 88 ARG A N 1
ATOM 729 C CA . ARG A 1 88 ? -13.270 2.129 4.981 1.00 95.50 88 ARG A CA 1
ATOM 730 C C . ARG A 1 88 ? -12.132 3.028 4.523 1.00 95.50 88 ARG A C 1
ATOM 732 O O . ARG A 1 88 ? -11.791 3.031 3.340 1.00 95.50 88 ARG A O 1
ATOM 739 N N . ASP A 1 89 ? -11.514 3.740 5.455 1.00 96.62 89 ASP A N 1
ATOM 740 C CA . ASP A 1 89 ? -10.252 4.429 5.175 1.00 96.62 89 ASP A CA 1
ATOM 741 C C . ASP A 1 89 ? -9.142 3.400 4.950 1.00 96.62 89 ASP A C 1
ATOM 743 O O . ASP A 1 89 ? -9.200 2.290 5.485 1.00 96.62 89 ASP A O 1
ATOM 747 N N . ILE A 1 90 ? -8.116 3.756 4.182 1.00 98.31 90 ILE A N 1
ATOM 748 C CA . ILE A 1 90 ? -7.007 2.852 3.873 1.00 98.31 90 ILE A CA 1
ATOM 749 C C . ILE A 1 90 ? -5.716 3.439 4.429 1.00 98.31 90 ILE A C 1
ATOM 751 O O . ILE A 1 90 ? -5.226 4.471 3.970 1.00 98.31 90 ILE A O 1
ATOM 755 N N . VAL A 1 91 ? -5.133 2.757 5.414 1.00 98.50 91 VAL A N 1
ATOM 756 C CA . VAL A 1 91 ? -3.805 3.080 5.942 1.00 98.50 91 VAL A CA 1
ATOM 757 C C . VAL A 1 91 ? -2.761 2.281 5.176 1.00 98.50 91 VAL A C 1
ATOM 759 O O . VAL A 1 91 ? -2.711 1.061 5.279 1.00 98.50 91 VAL A O 1
ATOM 762 N N . CYS A 1 92 ? -1.875 2.968 4.465 1.00 98.56 92 CYS A N 1
ATOM 763 C CA . CYS A 1 92 ? -0.642 2.400 3.939 1.00 98.56 92 CYS A CA 1
ATOM 764 C C . CYS A 1 92 ? 0.485 2.650 4.947 1.00 98.56 92 CYS A C 1
ATOM 766 O O . CYS A 1 92 ? 0.882 3.794 5.179 1.00 98.56 92 CYS A O 1
ATOM 768 N N . GLN A 1 93 ? 1.039 1.593 5.535 1.00 98.38 93 GLN A N 1
ATOM 769 C CA . GLN A 1 93 ? 2.114 1.685 6.519 1.00 98.38 93 GLN A CA 1
ATOM 770 C C . GLN A 1 93 ? 3.393 1.005 6.019 1.00 98.38 93 GLN A C 1
ATOM 772 O O . GLN A 1 93 ? 3.350 -0.078 5.452 1.00 98.38 93 GLN A O 1
ATOM 777 N N . CYS A 1 94 ? 4.541 1.657 6.220 1.00 97.69 94 CYS A N 1
ATOM 778 C CA . CYS A 1 94 ? 5.869 1.034 6.150 1.00 97.69 94 CYS A CA 1
ATOM 779 C C . CYS A 1 94 ? 6.768 1.623 7.248 1.00 97.69 94 CYS A C 1
ATOM 781 O O . CYS A 1 94 ? 6.293 2.424 8.057 1.00 97.69 94 CYS A O 1
ATOM 783 N N . ASP A 1 95 ? 8.047 1.255 7.323 1.00 96.19 95 ASP A N 1
ATOM 784 C CA . ASP A 1 95 ? 8.908 1.682 8.436 1.00 96.19 95 ASP A CA 1
ATOM 785 C C . ASP A 1 95 ? 9.062 3.202 8.545 1.00 96.19 95 ASP A C 1
ATOM 787 O O . ASP A 1 95 ? 8.895 3.762 9.631 1.00 96.19 95 ASP A O 1
ATOM 791 N N . TYR A 1 96 ? 9.287 3.881 7.420 1.00 95.94 96 TYR A N 1
ATOM 792 C CA . TYR A 1 96 ? 9.508 5.330 7.391 1.00 95.94 96 TYR A CA 1
ATOM 793 C C . TYR A 1 96 ? 8.311 6.136 6.889 1.00 95.94 96 TYR A C 1
ATOM 795 O O . TYR A 1 96 ? 8.292 7.346 7.073 1.00 95.94 96 TYR A O 1
ATOM 803 N N . GLY A 1 97 ? 7.302 5.501 6.288 1.00 96.75 97 GLY A N 1
ATOM 804 C CA . GLY A 1 97 ? 6.156 6.220 5.719 1.00 96.75 97 GLY A CA 1
ATOM 805 C C . GLY A 1 97 ? 6.489 6.994 4.438 1.00 96.75 97 GLY A C 1
ATOM 806 O O . GLY A 1 97 ? 5.790 7.941 4.098 1.00 96.75 97 GLY A O 1
ATOM 807 N N . GLN A 1 98 ? 7.583 6.635 3.759 1.00 97.12 98 GLN A N 1
ATOM 808 C CA . GLN A 1 98 ? 8.138 7.423 2.650 1.00 97.12 98 GLN A CA 1
ATOM 809 C C . GLN A 1 98 ? 8.248 6.657 1.336 1.00 97.12 98 GLN A C 1
ATOM 811 O O . GLN A 1 98 ? 8.064 7.271 0.293 1.00 97.12 98 GLN A O 1
ATOM 816 N N . SER A 1 99 ? 8.560 5.357 1.390 1.00 97.50 99 SER A N 1
ATOM 817 C CA . SER A 1 99 ? 8.885 4.535 0.217 1.00 97.50 99 SER A CA 1
ATOM 818 C C . SER A 1 99 ? 7.721 3.618 -0.178 1.00 97.50 99 SER A C 1
ATOM 820 O O . SER A 1 99 ? 6.793 4.065 -0.853 1.00 97.50 99 SER A O 1
ATOM 822 N N . ARG A 1 100 ? 7.709 2.358 0.284 1.00 98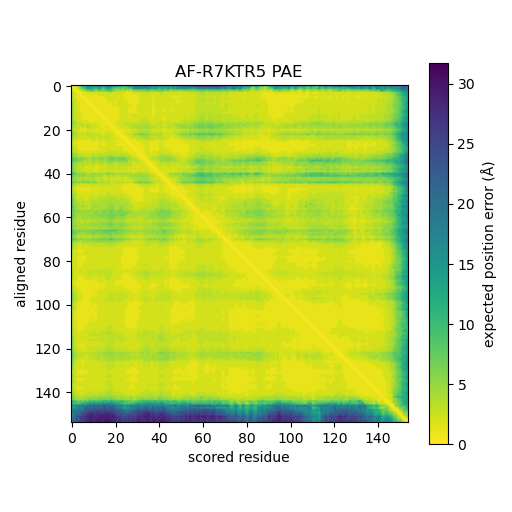.12 100 ARG A N 1
ATOM 823 C CA . ARG A 1 100 ? 6.679 1.345 -0.037 1.00 98.12 100 ARG A CA 1
ATOM 824 C C . ARG A 1 100 ? 5.245 1.812 0.230 1.00 98.12 100 ARG A C 1
ATOM 826 O O . ARG A 1 100 ? 4.398 1.735 -0.656 1.00 98.12 100 ARG A O 1
ATOM 833 N N . SER A 1 101 ? 4.975 2.350 1.421 1.00 98.25 101 SER A N 1
ATOM 834 C CA . SER A 1 101 ? 3.630 2.823 1.767 1.00 98.25 101 SER A CA 1
ATOM 835 C C . SER A 1 101 ? 3.187 4.024 0.942 1.00 98.25 101 SER A C 1
ATOM 837 O O . SER A 1 101 ? 2.025 4.089 0.557 1.00 98.25 101 SER A O 1
ATOM 839 N N . ALA A 1 102 ? 4.098 4.947 0.629 1.00 98.50 102 ALA A N 1
ATOM 840 C CA . ALA A 1 102 ? 3.787 6.086 -0.223 1.00 98.50 102 ALA A CA 1
ATOM 841 C C . ALA A 1 102 ? 3.562 5.656 -1.681 1.00 98.50 102 ALA A C 1
ATOM 843 O O . ALA A 1 102 ? 2.655 6.177 -2.318 1.00 98.50 102 ALA A O 1
ATOM 844 N N . GLY A 1 103 ? 4.324 4.679 -2.191 1.00 98.50 103 GLY A N 1
ATOM 845 C CA . GLY A 1 103 ? 4.110 4.092 -3.520 1.00 98.50 103 GLY A CA 1
ATOM 846 C C . GLY A 1 103 ? 2.736 3.429 -3.642 1.00 98.50 103 GLY A C 1
ATOM 847 O O . GLY A 1 103 ? 1.998 3.703 -4.586 1.00 98.50 103 GLY A O 1
ATOM 848 N N . CYS A 1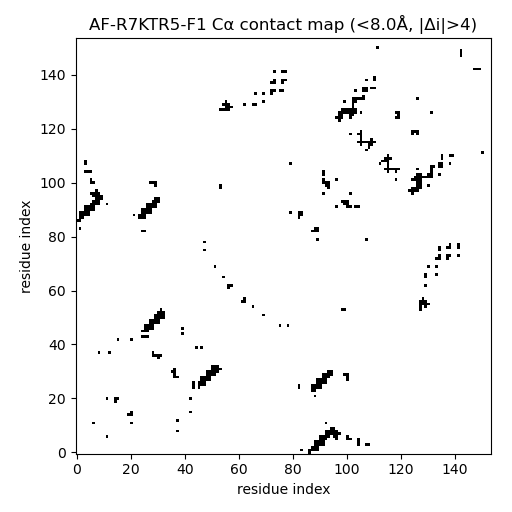 104 ? 2.352 2.631 -2.640 1.00 98.69 104 CYS A N 1
ATOM 849 C CA . CYS A 1 104 ? 1.026 2.013 -2.571 1.00 98.69 104 CYS A CA 1
ATOM 850 C C . CYS A 1 104 ? -0.090 3.069 -2.480 1.00 98.69 104 CYS A C 1
ATOM 852 O O . CYS A 1 104 ? -1.026 3.059 -3.275 1.00 98.69 104 CYS A O 1
ATOM 854 N N . ALA A 1 105 ? 0.044 4.042 -1.574 1.00 98.62 105 ALA A N 1
ATOM 855 C CA . ALA A 1 105 ? -0.925 5.123 -1.420 1.00 98.62 105 ALA A CA 1
ATOM 856 C C . ALA A 1 105 ? -1.075 5.968 -2.693 1.00 98.62 105 ALA A C 1
ATOM 858 O O . ALA A 1 105 ? -2.195 6.317 -3.060 1.00 98.62 105 ALA A O 1
ATOM 859 N N . ALA A 1 106 ? 0.026 6.262 -3.392 1.00 98.69 106 ALA A N 1
ATOM 860 C CA . ALA A 1 106 ? 0.006 6.963 -4.673 1.00 98.69 106 ALA A CA 1
ATOM 861 C C . ALA A 1 106 ? -0.757 6.175 -5.742 1.00 98.69 106 ALA A C 1
ATOM 863 O O . ALA A 1 106 ? -1.528 6.773 -6.487 1.00 98.69 106 ALA A O 1
ATOM 864 N N . ALA A 1 107 ? -0.599 4.849 -5.792 1.00 98.62 107 ALA A N 1
ATOM 865 C CA . ALA A 1 107 ? -1.334 4.000 -6.725 1.00 98.62 107 ALA A CA 1
ATOM 866 C C . ALA A 1 107 ? -2.840 3.999 -6.428 1.00 98.62 107 ALA A C 1
ATOM 868 O O . ALA A 1 107 ? -3.649 4.183 -7.333 1.00 98.62 107 ALA A O 1
ATOM 869 N N . ILE A 1 108 ? -3.226 3.870 -5.156 1.00 98.44 108 ILE A N 1
ATOM 870 C CA . ILE A 1 108 ? -4.635 3.922 -4.739 1.00 98.44 108 ILE A CA 1
ATOM 871 C C . ILE A 1 108 ? -5.234 5.300 -5.064 1.00 98.44 108 ILE A C 1
ATOM 873 O O . ILE A 1 108 ? -6.306 5.387 -5.664 1.00 98.44 108 ILE A O 1
ATOM 877 N N . ALA A 1 109 ? -4.527 6.381 -4.721 1.00 98.00 109 ALA A N 1
ATOM 878 C CA . ALA A 1 109 ? -4.965 7.750 -4.980 1.00 98.00 109 ALA A CA 1
ATOM 879 C C . ALA A 1 109 ? -5.114 8.029 -6.479 1.00 98.00 109 ALA A C 1
ATOM 881 O O . ALA A 1 109 ? -6.100 8.622 -6.912 1.00 98.00 109 ALA A O 1
ATOM 882 N N . GLU A 1 110 ? -4.177 7.555 -7.296 1.00 98.00 110 GLU A N 1
ATOM 883 C CA . GLU A 1 110 ? -4.268 7.679 -8.746 1.00 98.00 110 GLU A CA 1
ATOM 884 C C . GLU A 1 110 ? -5.436 6.870 -9.318 1.00 98.00 110 GLU A C 1
ATOM 886 O O . GLU A 1 110 ? -6.201 7.364 -10.152 1.00 98.00 110 GLU A O 1
ATOM 891 N N . HIS A 1 111 ? -5.618 5.635 -8.854 1.00 97.06 111 HIS A N 1
ATOM 892 C CA . HIS A 1 111 ? -6.668 4.761 -9.356 1.00 97.06 111 HIS A CA 1
ATOM 893 C C . HIS A 1 111 ? -8.062 5.355 -9.113 1.00 97.06 111 HIS A C 1
ATOM 895 O O . HIS A 1 111 ? -8.810 5.560 -10.073 1.00 97.06 111 HIS A O 1
ATOM 901 N N . PHE A 1 112 ? -8.378 5.693 -7.858 1.00 95.62 112 PHE A N 1
ATOM 902 C CA . PHE A 1 112 ? -9.721 6.125 -7.456 1.00 95.62 112 PHE A CA 1
ATOM 903 C C . PHE A 1 112 ? -9.966 7.629 -7.602 1.00 95.62 112 PHE A C 1
ATOM 905 O O . PHE A 1 112 ? -11.111 8.033 -7.799 1.00 95.62 112 PHE A O 1
ATOM 912 N N . TYR A 1 113 ? -8.922 8.460 -7.512 1.00 95.25 113 TYR A N 1
ATOM 913 C CA . TYR A 1 113 ? -9.070 9.917 -7.392 1.00 95.25 113 TYR A CA 1
ATOM 914 C C . TYR A 1 113 ? -8.215 10.733 -8.372 1.00 95.25 113 TYR A C 1
ATOM 916 O O . TYR A 1 113 ? -8.354 11.953 -8.404 1.00 95.25 113 TYR A O 1
ATOM 924 N N . LYS A 1 114 ? -7.355 10.096 -9.187 1.00 95.75 114 LYS A N 1
ATOM 925 C CA . LYS A 1 114 ? -6.448 10.770 -10.145 1.00 95.75 114 LYS A CA 1
ATOM 926 C C . LYS A 1 114 ? -5.522 11.803 -9.487 1.00 95.75 114 LYS A C 1
ATOM 928 O O . LYS A 1 114 ? -5.148 12.800 -10.102 1.00 95.75 114 LYS A O 1
ATOM 933 N N . SER A 1 115 ? -5.184 11.574 -8.218 1.00 96.69 115 SER A N 1
ATOM 934 C CA . SER A 1 115 ? -4.391 12.488 -7.390 1.00 96.69 115 SER A CA 1
ATOM 935 C C . SER A 1 115 ? -3.073 11.876 -6.909 1.00 96.69 115 SER A C 1
ATOM 937 O O . SER A 1 115 ? -2.432 12.413 -6.006 1.00 96.69 115 SER A O 1
ATOM 939 N N . GLY A 1 116 ? -2.606 10.777 -7.518 1.00 97.19 116 GLY A N 1
ATOM 940 C CA . GLY A 1 116 ? -1.369 10.112 -7.085 1.00 97.19 116 GLY A CA 1
ATOM 941 C C . GLY A 1 116 ? -0.139 11.018 -7.179 1.00 97.19 116 GLY A C 1
ATOM 942 O O . GLY A 1 116 ? 0.773 10.923 -6.354 1.00 97.19 116 GLY A O 1
ATOM 943 N N . ILE A 1 117 ? -0.143 11.959 -8.129 1.00 97.69 117 ILE A N 1
ATOM 944 C CA . ILE A 1 117 ? 0.930 12.944 -8.310 1.00 97.69 117 ILE A CA 1
ATOM 945 C C . ILE A 1 117 ? 1.165 13.820 -7.071 1.00 97.69 117 ILE A C 1
ATOM 947 O O . ILE A 1 117 ? 2.299 14.224 -6.828 1.00 97.69 117 ILE A O 1
ATOM 951 N N . GLU A 1 118 ? 0.142 14.075 -6.251 1.00 97.81 118 GLU A N 1
ATOM 952 C CA . GLU A 1 118 ? 0.287 14.872 -5.027 1.00 97.81 118 GLU A CA 1
ATOM 953 C C . GLU A 1 118 ? 1.203 14.179 -4.011 1.00 97.81 118 GLU A C 1
ATOM 955 O O . GLU A 1 118 ? 1.981 14.833 -3.319 1.00 97.81 118 GLU A O 1
ATOM 960 N N . ILE A 1 119 ? 1.173 12.843 -3.967 1.00 97.88 119 ILE A N 1
ATOM 961 C CA . ILE A 1 119 ? 2.030 12.039 -3.090 1.00 97.88 119 ILE A CA 1
ATOM 962 C C . ILE A 1 119 ? 3.471 12.001 -3.621 1.00 97.88 119 ILE A C 1
ATOM 964 O O . ILE A 1 119 ? 4.406 12.018 -2.824 1.00 97.88 119 ILE A O 1
ATOM 968 N N . PHE A 1 120 ? 3.663 12.006 -4.944 1.00 97.00 120 PHE A N 1
ATOM 969 C CA . PHE A 1 120 ? 4.988 12.131 -5.570 1.00 97.00 120 PHE A CA 1
ATOM 970 C C . PHE A 1 120 ? 5.602 13.528 -5.429 1.00 97.00 120 PHE A C 1
ATOM 972 O O . PHE A 1 120 ? 6.824 13.649 -5.376 1.00 97.00 120 PHE A O 1
ATOM 979 N N . ALA A 1 121 ? 4.780 14.577 -5.383 1.00 97.56 121 ALA A N 1
ATOM 980 C CA . ALA A 1 121 ? 5.235 15.957 -5.229 1.00 97.56 121 ALA A CA 1
ATOM 981 C C . ALA A 1 121 ? 5.589 16.327 -3.774 1.00 97.56 121 ALA A C 1
ATOM 983 O O . ALA A 1 121 ? 6.199 17.371 -3.533 1.00 97.56 121 ALA A O 1
ATOM 984 N N . ASP A 1 122 ? 5.214 15.494 -2.802 1.00 96.69 122 ASP A N 1
ATOM 985 C CA . ASP A 1 122 ? 5.523 15.695 -1.390 1.00 96.69 122 ASP A CA 1
ATOM 986 C C . ASP A 1 122 ? 7.010 15.429 -1.108 1.00 96.69 122 ASP A C 1
ATOM 988 O O . ASP A 1 122 ? 7.467 14.287 -1.099 1.00 96.69 122 ASP A O 1
ATOM 992 N N . PHE A 1 123 ? 7.764 16.491 -0.805 1.00 94.88 123 PHE A N 1
ATOM 993 C CA . PHE A 1 123 ? 9.195 16.425 -0.480 1.00 94.88 123 PHE A CA 1
ATOM 994 C C . PHE A 1 123 ? 9.538 15.539 0.725 1.00 94.88 123 PHE A C 1
ATOM 996 O O . PHE A 1 123 ? 10.701 15.180 0.905 1.00 94.88 123 PHE A O 1
ATOM 1003 N N . SER A 1 124 ? 8.565 15.217 1.579 1.00 94.19 124 SER A N 1
ATOM 1004 C CA . SER A 1 124 ? 8.774 14.309 2.707 1.00 94.19 124 SER A CA 1
ATOM 1005 C C . SER A 1 124 ? 8.719 12.833 2.312 1.00 94.19 124 SER A C 1
ATOM 1007 O O . SER A 1 124 ? 9.008 11.978 3.151 1.00 94.19 124 SER A O 1
ATOM 1009 N N . ARG A 1 125 ? 8.364 12.525 1.058 1.00 95.06 125 ARG A N 1
ATOM 1010 C CA . ARG A 1 125 ? 8.149 11.171 0.546 1.00 95.06 125 ARG A CA 1
ATOM 1011 C C . ARG A 1 125 ? 9.040 10.895 -0.658 1.00 95.06 125 ARG A C 1
ATOM 1013 O O . ARG A 1 125 ? 9.455 11.787 -1.387 1.00 95.06 125 ARG A O 1
ATOM 1020 N N . CYS A 1 126 ? 9.316 9.617 -0.866 1.00 95.94 126 CYS A N 1
ATOM 1021 C CA . CYS A 1 126 ? 10.003 9.112 -2.044 1.00 95.94 126 CYS A CA 1
ATOM 1022 C C . CYS A 1 126 ? 9.255 7.855 -2.500 1.00 95.94 126 CYS A C 1
ATOM 1024 O O . CYS A 1 126 ? 9.723 6.750 -2.223 1.00 95.94 126 CYS A O 1
ATOM 1026 N N . PRO A 1 127 ? 8.055 8.000 -3.098 1.00 98.06 127 PRO A N 1
ATOM 1027 C CA . PRO A 1 127 ? 7.185 6.861 -3.363 1.00 98.06 127 PRO A CA 1
ATOM 1028 C C . PRO A 1 127 ? 7.883 5.801 -4.215 1.00 98.06 127 PRO A C 1
ATOM 1030 O O . PRO A 1 127 ? 8.424 6.105 -5.278 1.00 98.06 127 PRO A O 1
ATOM 1033 N N . ASN A 1 128 ? 7.852 4.557 -3.737 1.00 98.06 128 ASN A N 1
ATOM 1034 C CA . ASN A 1 128 ? 8.500 3.432 -4.399 1.00 98.06 128 ASN A CA 1
ATOM 1035 C C . ASN A 1 128 ? 7.814 3.139 -5.741 1.00 98.06 128 ASN A C 1
ATOM 1037 O O . ASN A 1 128 ? 6.621 2.818 -5.777 1.00 98.06 128 ASN A O 1
ATOM 1041 N N . LYS A 1 129 ? 8.564 3.233 -6.842 1.00 97.62 129 LYS A N 1
ATOM 1042 C CA . LYS A 1 129 ? 8.028 3.098 -8.202 1.00 97.62 129 LYS A CA 1
ATOM 1043 C C . LYS A 1 129 ? 7.647 1.668 -8.537 1.00 97.62 129 LYS A C 1
ATOM 1045 O O . LYS A 1 129 ? 6.672 1.467 -9.255 1.00 97.62 129 LYS A O 1
ATOM 1050 N N . LEU A 1 130 ? 8.376 0.682 -8.014 1.00 97.62 130 LEU A N 1
ATOM 1051 C CA . LEU A 1 130 ? 8.040 -0.725 -8.221 1.00 97.62 130 LEU A CA 1
ATOM 1052 C C . LEU A 1 130 ? 6.671 -1.027 -7.610 1.00 97.62 130 LEU A C 1
ATOM 1054 O O . LEU A 1 130 ? 5.792 -1.530 -8.305 1.00 97.62 130 LEU A O 1
ATOM 1058 N N . ILE A 1 131 ? 6.475 -0.647 -6.345 1.00 98.06 131 ILE A N 1
ATOM 1059 C CA . ILE A 1 131 ? 5.196 -0.815 -5.647 1.00 98.06 131 ILE A CA 1
ATOM 1060 C C . ILE A 1 131 ? 4.091 -0.023 -6.342 1.00 98.06 131 ILE A C 1
ATOM 1062 O O . ILE A 1 131 ? 3.032 -0.583 -6.602 1.00 98.06 131 ILE A O 1
ATOM 1066 N N . TYR A 1 132 ? 4.336 1.246 -6.683 1.00 98.38 132 TYR A N 1
ATOM 1067 C CA . TYR A 1 132 ? 3.355 2.073 -7.384 1.00 98.38 132 TYR A CA 1
ATOM 1068 C C . TYR A 1 132 ? 2.852 1.392 -8.661 1.00 98.38 132 TYR A C 1
ATOM 1070 O O . TYR A 1 132 ? 1.649 1.195 -8.808 1.00 98.38 132 TYR A O 1
ATOM 1078 N N . HIS A 1 133 ? 3.764 0.986 -9.551 1.00 97.62 133 HIS A N 1
ATOM 1079 C CA . HIS A 1 133 ? 3.400 0.365 -10.823 1.00 97.62 133 HIS A CA 1
ATOM 1080 C C . HIS A 1 133 ? 2.716 -0.992 -10.629 1.00 97.62 133 HIS A C 1
ATOM 1082 O O . HIS A 1 133 ? 1.689 -1.258 -11.239 1.00 97.62 133 HIS A O 1
ATOM 1088 N N . LYS A 1 134 ? 3.217 -1.837 -9.723 1.00 97.88 134 LYS A N 1
ATOM 1089 C CA . LYS A 1 134 ? 2.589 -3.138 -9.459 1.00 97.88 134 LYS A CA 1
ATOM 1090 C C . LYS A 1 134 ? 1.171 -3.008 -8.907 1.00 97.88 134 LYS A C 1
ATOM 1092 O O . LYS A 1 134 ? 0.300 -3.770 -9.311 1.00 97.88 134 LYS A O 1
ATOM 1097 N N . VAL A 1 135 ? 0.938 -2.056 -8.006 1.00 98.38 135 VAL A N 1
ATOM 1098 C CA . VAL A 1 135 ? -0.381 -1.846 -7.397 1.00 98.38 135 VAL A CA 1
ATOM 1099 C C . VAL A 1 135 ? -1.340 -1.164 -8.374 1.00 98.38 135 VAL A C 1
ATOM 1101 O O . VAL A 1 135 ? -2.479 -1.603 -8.487 1.00 98.38 135 VAL A O 1
ATOM 1104 N N . ILE A 1 136 ? -0.913 -0.125 -9.106 1.00 98.00 136 ILE A N 1
ATOM 1105 C CA . ILE A 1 136 ? -1.797 0.571 -10.059 1.00 98.00 136 ILE A CA 1
ATOM 1106 C C . ILE A 1 136 ? -2.226 -0.356 -11.201 1.00 98.00 136 ILE A C 1
ATOM 1108 O O . ILE A 1 136 ? -3.396 -0.333 -11.583 1.00 98.00 136 ILE A O 1
ATOM 1112 N N . ASP A 1 137 ? -1.316 -1.195 -11.705 1.00 97.06 137 ASP A N 1
ATOM 1113 C CA . ASP A 1 137 ? -1.613 -2.157 -12.767 1.00 97.06 137 ASP A CA 1
ATOM 1114 C C . ASP A 1 137 ? -2.627 -3.197 -12.272 1.00 97.06 137 ASP A C 1
ATOM 1116 O O . ASP A 1 137 ? -3.675 -3.368 -12.893 1.00 97.06 137 ASP A O 1
ATOM 1120 N N . ALA A 1 138 ? -2.397 -3.786 -11.091 1.00 97.69 138 ALA A N 1
ATOM 1121 C CA . ALA A 1 138 ? -3.320 -4.751 -10.493 1.00 97.69 138 ALA A CA 1
ATOM 1122 C C . ALA A 1 138 ? -4.711 -4.150 -10.212 1.00 97.69 138 ALA A C 1
ATOM 1124 O O . ALA A 1 138 ? -5.729 -4.786 -10.483 1.00 97.69 138 ALA A O 1
ATOM 1125 N N . LEU A 1 139 ? -4.789 -2.904 -9.728 1.00 97.75 139 LEU A N 1
ATOM 1126 C CA . LEU A 1 139 ? -6.066 -2.209 -9.523 1.00 97.75 139 LEU A CA 1
ATOM 1127 C C . LEU A 1 139 ? -6.810 -1.965 -10.843 1.00 97.75 139 LEU A C 1
ATOM 1129 O O . LEU A 1 139 ? -8.023 -2.172 -10.922 1.00 97.75 139 LEU A O 1
ATOM 1133 N N . ASN A 1 140 ? -6.099 -1.545 -11.892 1.00 96.56 140 ASN A N 1
ATOM 1134 C CA . ASN A 1 140 ? -6.693 -1.332 -13.211 1.00 96.56 140 ASN A CA 1
ATOM 1135 C C . ASN A 1 140 ? -7.208 -2.646 -13.810 1.00 96.56 140 ASN A C 1
ATOM 1137 O O . ASN A 1 140 ? -8.344 -2.690 -14.289 1.00 96.56 140 ASN A O 1
ATOM 1141 N N . ASP A 1 141 ? -6.418 -3.714 -13.734 1.00 96.00 141 ASP A N 1
ATOM 1142 C CA . ASP A 1 141 ? -6.802 -5.039 -14.216 1.00 96.00 141 ASP A CA 1
ATOM 1143 C C . ASP A 1 141 ? -8.006 -5.582 -13.443 1.00 96.00 141 ASP A C 1
ATOM 1145 O O . ASP A 1 141 ? -8.967 -6.071 -14.045 1.00 96.00 141 ASP A O 1
ATOM 1149 N N . PHE A 1 142 ? -8.019 -5.418 -12.119 1.00 94.62 142 PHE A N 1
ATOM 1150 C CA . PHE A 1 142 ? -9.151 -5.794 -11.279 1.00 94.62 142 PHE A CA 1
ATOM 1151 C C . PHE A 1 142 ? -10.434 -5.050 -11.677 1.00 94.62 142 PHE A C 1
ATOM 1153 O O . PHE A 1 142 ? -11.483 -5.679 -11.856 1.00 94.62 142 PHE A O 1
ATOM 1160 N N . SER A 1 143 ? -10.353 -3.729 -11.870 1.00 91.88 143 SER A N 1
ATOM 1161 C CA . SER A 1 143 ? -11.462 -2.882 -12.332 1.00 91.88 143 SER A CA 1
ATOM 1162 C C . SER A 1 143 ? -12.031 -3.368 -13.665 1.00 91.88 143 SER A C 1
ATOM 1164 O O . SER A 1 143 ? -13.240 -3.589 -13.813 1.00 91.88 143 SER A O 1
ATOM 1166 N N . HIS A 1 144 ? -11.135 -3.591 -14.633 1.00 88.94 144 HIS A N 1
ATOM 1167 C CA . HIS A 1 144 ? -11.474 -4.025 -15.981 1.00 88.94 144 HIS A CA 1
ATOM 1168 C C . HIS A 1 144 ? -12.128 -5.410 -15.990 1.00 88.94 144 HIS A C 1
ATOM 1170 O O . HIS A 1 144 ? -13.187 -5.582 -16.603 1.00 88.94 144 HIS A O 1
ATOM 1176 N N . ASN A 1 145 ? -11.549 -6.378 -15.278 1.00 87.44 145 ASN A N 1
ATOM 1177 C CA . ASN A 1 145 ? -12.039 -7.756 -15.228 1.00 87.44 145 ASN A CA 1
ATOM 1178 C C . ASN A 1 145 ? -13.396 -7.871 -14.523 1.00 87.44 145 ASN A C 1
ATOM 1180 O O . ASN A 1 145 ? -14.257 -8.640 -14.957 1.00 87.44 145 ASN A O 1
ATOM 1184 N N . ASN A 1 146 ? -13.631 -7.057 -13.493 1.00 82.06 146 ASN A N 1
ATOM 1185 C CA . ASN A 1 146 ? -14.896 -7.038 -12.758 1.00 82.06 146 ASN A CA 1
ATOM 1186 C C . ASN A 1 146 ? -15.947 -6.093 -13.366 1.00 82.06 146 ASN A C 1
ATOM 1188 O O . ASN A 1 146 ? -17.036 -5.947 -12.809 1.00 82.06 146 ASN A O 1
ATOM 1192 N N . LYS A 1 147 ? -15.658 -5.471 -14.523 1.00 73.62 147 LYS A N 1
ATOM 1193 C CA . LYS A 1 147 ? -16.524 -4.483 -15.197 1.00 73.62 147 LYS A CA 1
ATOM 1194 C C . LYS A 1 147 ? -16.991 -3.369 -14.258 1.00 73.62 147 LYS A C 1
ATOM 1196 O O . LYS A 1 147 ? -18.092 -2.839 -14.430 1.00 73.62 147 LYS A O 1
ATOM 1201 N N . ILE A 1 148 ? -16.179 -3.028 -13.261 1.00 65.12 148 ILE A N 1
ATOM 1202 C CA . ILE A 1 148 ? -16.486 -1.925 -12.361 1.00 65.12 148 ILE A CA 1
ATOM 1203 C C . ILE A 1 148 ? -16.330 -0.668 -13.220 1.00 65.12 148 ILE A C 1
ATOM 1205 O O . ILE A 1 148 ? -15.255 -0.455 -13.783 1.00 65.12 148 ILE A O 1
ATOM 1209 N N . PRO A 1 149 ? -17.401 0.119 -13.440 1.00 56.09 149 PRO A N 1
ATOM 1210 C CA . PRO A 1 149 ? -17.296 1.303 -14.268 1.00 56.09 149 PRO A CA 1
ATOM 1211 C C . PRO A 1 149 ? -16.247 2.210 -13.644 1.00 56.09 149 PRO A C 1
ATOM 1213 O O . PRO A 1 149 ? -16.366 2.615 -12.487 1.00 56.09 149 PRO A O 1
ATOM 1216 N N . ASP A 1 150 ? -15.209 2.490 -14.422 1.00 53.16 150 ASP A N 1
ATOM 1217 C CA . ASP A 1 150 ? -14.164 3.401 -14.013 1.00 53.16 150 ASP A CA 1
ATOM 1218 C C . ASP A 1 150 ? -14.828 4.738 -13.669 1.00 53.16 150 ASP A C 1
ATOM 1220 O O . ASP A 1 150 ? -15.510 5.339 -14.507 1.00 53.16 150 ASP A O 1
ATOM 1224 N N . GLN A 1 151 ? -14.674 5.188 -12.424 1.00 52.34 151 GLN A N 1
ATOM 1225 C CA . GLN A 1 151 ? -15.270 6.433 -11.934 1.00 52.34 151 GLN A CA 1
ATOM 1226 C C . GLN A 1 151 ? -14.593 7.685 -12.548 1.00 52.34 151 GLN A C 1
ATOM 1228 O O . GLN A 1 151 ? -14.661 8.770 -11.983 1.00 52.34 151 GLN A O 1
ATOM 1233 N N . ARG A 1 152 ? -13.994 7.551 -13.746 1.00 49.09 152 ARG A N 1
ATOM 1234 C CA . ARG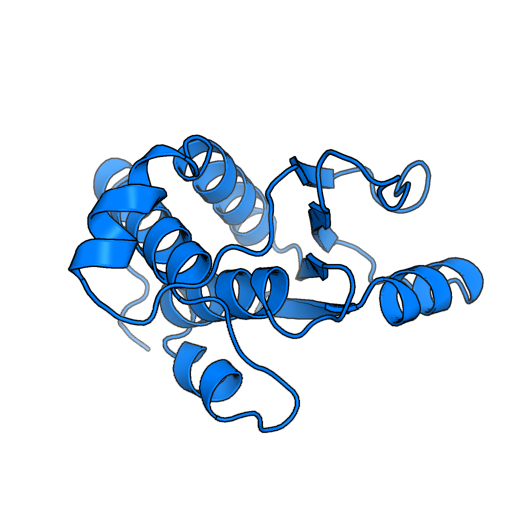 A 1 152 ? -13.334 8.524 -14.645 1.00 49.09 152 ARG A CA 1
ATOM 1235 C C . ARG A 1 152 ? -14.135 9.791 -14.989 1.00 49.09 152 ARG A C 1
ATOM 1237 O O . ARG A 1 152 ? -13.728 10.520 -15.894 1.00 49.09 152 ARG A O 1
ATOM 1244 N N . ARG A 1 153 ? -15.286 10.053 -14.366 1.00 36.44 153 ARG A N 1
ATOM 1245 C CA . ARG A 1 153 ? -16.130 11.222 -14.649 1.00 36.44 153 ARG A CA 1
ATOM 1246 C C . ARG A 1 153 ? -16.853 11.721 -13.403 1.00 36.44 153 ARG A C 1
ATOM 1248 O O . ARG A 1 153 ? -18.009 11.359 -13.191 1.00 36.44 153 ARG A O 1
ATOM 1255 N N . VAL A 1 154 ? -16.220 12.640 -12.683 1.00 35.03 154 VAL A N 1
ATOM 1256 C CA . VAL A 1 154 ? -16.908 13.843 -12.194 1.00 35.03 154 VAL A CA 1
ATOM 1257 C C . VAL A 1 154 ? -15.979 15.033 -12.348 1.00 35.03 154 VAL A C 1
ATOM 1259 O O . VAL A 1 154 ? -14.814 14.904 -11.923 1.00 35.03 154 VAL A O 1
#